Protein AF-A0A6G0Y2G5-F1 (afdb_monomer_lite)

Foldseek 3Di:
DDDDDDDDPPPDDPVNVVVVVVVVVVVVVVVVVVVVVVVVVVVVVVVVVVVVVVVVVVVVVVVVVVVVVVVVVVVVVVVVVVVVVVPDDDDCPVVVVVVVVPVPDDPPDPPDPPPPPDDPPPDPPDDPLVVQVVDPPCSNCVQQVHDPVVLVVVCVVCVVVPDDCADPVGHDDDSSVVNSVVD

pLDDT: mean 77.25, std 19.35, range [39.19, 98.19]

Sequence (183 aa):
MTPVMPGKSQTVTDETLKSVVDSVNFMSSQFDGFNNQLKHLLSTINDLKCENKRITLENLLLKKETENLSGRLNKIEQKTVVSVRNCRPAATVIVLSCSKLLLKAKKQKKRRVRRWWMTSLTEVENDMLLGLRAEPTGKFQNFCRMSSEDFEFILTKIGPKISKQDTNMRKAISIQECLAVTL

Radius of gyration: 38.01 Å; chains: 1; bounding box: 121×35×90 Å

Secondary structure (DSSP, 8-state):
-PPPPPP------HHHHHHHHHHHHHHHHHHHHHHHHHHHHHHHHHHHHHHHHHHHHHHHHHHHHHHHHHHHHHHHHHHHHHHHHTSS-SGGGTHHHHHHHHSS------PPPP--SS----S--S-HHHHHHH-TTSHHHHHHSS-HHHHHHHHHHHHHHH----BTTBPPPPHHHHHHHH-

Structure (mmCIF, N/CA/C/O backbone):
data_AF-A0A6G0Y2G5-F1
#
_entry.id   AF-A0A6G0Y2G5-F1
#
loop_
_atom_site.group_PDB
_atom_site.id
_atom_site.type_symbol
_atom_site.label_atom_id
_atom_site.label_alt_id
_atom_site.label_comp_id
_atom_site.label_asym_id
_atom_site.label_entity_id
_atom_site.label_seq_id
_atom_site.pdbx_PDB_ins_code
_atom_site.Cartn_x
_atom_site.Cartn_y
_atom_site.Cartn_z
_atom_site.occupancy
_atom_site.B_iso_or_equiv
_atom_site.auth_seq_id
_atom_site.auth_comp_id
_atom_site.auth_asym_id
_atom_site.auth_atom_id
_atom_site.pdbx_PDB_model_num
ATOM 1 N N . MET A 1 1 ? -71.564 22.224 41.089 1.00 42.19 1 MET A N 1
ATOM 2 C CA . MET A 1 1 ? -70.876 21.187 41.887 1.00 42.19 1 MET A CA 1
ATOM 3 C C . MET A 1 1 ? -70.427 20.089 40.938 1.00 42.19 1 MET A C 1
ATOM 5 O O . MET A 1 1 ? -71.249 19.291 40.516 1.00 42.19 1 MET A O 1
ATOM 9 N N . THR A 1 2 ? -69.164 20.108 40.519 1.00 45.00 2 THR A N 1
ATOM 10 C CA . THR A 1 2 ? -68.548 19.043 39.710 1.00 45.00 2 THR A CA 1
ATOM 11 C C . THR A 1 2 ? -67.688 18.170 40.624 1.00 45.00 2 THR A C 1
ATOM 13 O O . THR A 1 2 ? -66.946 18.732 41.434 1.00 45.00 2 THR A O 1
ATOM 16 N N . PRO A 1 3 ? -67.779 16.832 40.547 1.00 56.75 3 PRO A N 1
ATOM 17 C CA . PRO A 1 3 ? -67.033 15.960 41.439 1.00 56.75 3 PRO A CA 1
ATOM 18 C C . PRO A 1 3 ? -65.568 15.909 40.996 1.00 56.75 3 PRO A C 1
ATOM 20 O O . PRO A 1 3 ? -65.256 15.604 39.845 1.00 56.75 3 PRO A O 1
ATOM 23 N N . VAL A 1 4 ? -64.669 16.245 41.919 1.00 54.72 4 VAL A N 1
ATOM 24 C CA . VAL A 1 4 ? -63.223 16.076 41.759 1.00 54.72 4 VAL A CA 1
ATOM 25 C C . VAL A 1 4 ? -62.916 14.587 41.895 1.00 54.72 4 VAL A C 1
ATOM 27 O O . VAL A 1 4 ? -63.213 13.979 42.921 1.00 54.72 4 VAL A O 1
ATOM 30 N N . MET A 1 5 ? -62.356 13.994 40.842 1.00 58.91 5 MET A N 1
ATOM 31 C CA . MET A 1 5 ? -61.902 12.603 40.851 1.00 58.91 5 MET A CA 1
ATOM 32 C C . MET A 1 5 ? -60.645 12.466 41.725 1.00 58.91 5 MET A C 1
ATOM 34 O O . MET A 1 5 ? -59.746 13.304 41.612 1.00 58.91 5 MET A O 1
ATOM 38 N N . PRO A 1 6 ? -60.530 11.418 42.561 1.00 56.84 6 PRO A N 1
ATOM 39 C CA . PRO A 1 6 ? -59.316 11.175 43.324 1.00 56.84 6 PRO A CA 1
ATOM 40 C C . PRO A 1 6 ? -58.187 10.758 42.374 1.00 56.84 6 PRO A C 1
ATOM 42 O O . PRO A 1 6 ? -58.295 9.773 41.640 1.00 56.84 6 PRO A O 1
ATOM 45 N N . GLY A 1 7 ? -57.097 11.528 42.379 1.00 54.53 7 GLY A N 1
ATOM 46 C CA . GLY A 1 7 ? -55.868 11.177 41.678 1.00 54.53 7 GLY A CA 1
ATOM 47 C C . GLY A 1 7 ? -55.344 9.834 42.184 1.00 54.53 7 GLY A C 1
ATOM 48 O O . GLY A 1 7 ? -55.175 9.644 43.387 1.00 54.53 7 GLY A O 1
ATOM 49 N N . LYS A 1 8 ? -55.103 8.894 41.263 1.00 51.72 8 LYS A N 1
ATOM 50 C CA . LYS A 1 8 ? -54.432 7.621 41.550 1.00 51.72 8 LYS A CA 1
ATOM 51 C C . LYS A 1 8 ? -53.024 7.913 42.074 1.00 51.72 8 LYS A C 1
ATOM 53 O O . LYS A 1 8 ? -52.112 8.164 41.293 1.00 51.72 8 LYS A O 1
ATOM 58 N N . SER A 1 9 ? -52.836 7.860 43.387 1.00 54.91 9 SER A N 1
ATOM 59 C CA . SER A 1 9 ? -51.521 7.657 43.986 1.00 54.91 9 SER A CA 1
ATOM 60 C C . SER A 1 9 ? -51.130 6.202 43.736 1.00 54.91 9 SER A C 1
ATOM 62 O O . SER A 1 9 ? -51.583 5.279 44.409 1.00 54.91 9 SER A O 1
ATOM 64 N N . GLN A 1 10 ? -50.339 5.982 42.690 1.00 60.09 10 GLN A N 1
ATOM 65 C CA . GLN A 1 10 ? -49.779 4.673 42.387 1.00 60.09 10 GLN A CA 1
ATOM 66 C C . GLN A 1 10 ? -48.776 4.336 43.497 1.00 60.09 10 GLN A C 1
ATOM 68 O O . GLN A 1 10 ? -47.732 4.976 43.610 1.00 60.09 10 GLN A O 1
ATOM 73 N N . THR A 1 11 ? -49.118 3.390 44.372 1.00 60.00 11 THR A N 1
ATOM 74 C CA . THR A 1 11 ? -48.216 2.911 45.422 1.00 60.00 11 THR A CA 1
ATOM 75 C C . THR A 1 11 ? -47.041 2.211 44.749 1.00 60.00 11 THR A C 1
ATOM 77 O O . THR A 1 11 ? -47.198 1.116 44.211 1.00 60.00 11 THR A O 1
ATOM 80 N N . VAL A 1 12 ? -45.886 2.875 44.714 1.00 70.25 12 VAL A N 1
ATOM 81 C CA . VAL A 1 12 ? -44.634 2.311 44.203 1.00 70.25 12 VAL A CA 1
ATOM 82 C C . VAL A 1 12 ? -44.305 1.073 45.035 1.00 70.25 12 VAL A C 1
ATOM 84 O O . VAL A 1 12 ? -44.116 1.178 46.245 1.00 70.25 12 VAL A O 1
ATOM 87 N N . THR A 1 13 ? -44.297 -0.101 44.402 1.00 79.38 13 THR A N 1
ATOM 88 C CA . THR A 1 13 ? -43.941 -1.354 45.072 1.00 79.38 13 THR A CA 1
ATOM 89 C C . THR A 1 13 ? -42.424 -1.498 45.125 1.00 79.38 13 THR A C 1
ATOM 91 O O . THR A 1 13 ? -41.714 -1.082 44.206 1.00 79.38 13 THR A O 1
ATOM 94 N N . ASP A 1 14 ? -41.922 -2.115 46.191 1.00 83.69 14 ASP A N 1
ATOM 95 C CA . ASP A 1 14 ? -40.489 -2.350 46.414 1.00 83.69 14 ASP A CA 1
ATOM 96 C C . ASP A 1 14 ? -39.850 -3.171 45.268 1.00 83.69 14 ASP A C 1
ATOM 98 O O . ASP A 1 14 ? -38.709 -2.960 44.861 1.00 83.69 14 ASP A O 1
ATOM 102 N N . GLU A 1 15 ? -40.652 -4.035 44.641 1.00 86.19 15 GLU A N 1
ATOM 103 C CA . GLU A 1 15 ? -40.313 -4.811 43.442 1.00 86.19 15 GLU A CA 1
ATOM 104 C C . GLU A 1 15 ? -40.040 -3.923 42.216 1.00 86.19 15 GLU A C 1
ATOM 106 O O . GLU A 1 15 ? -39.126 -4.193 41.435 1.00 86.19 15 GLU A O 1
ATOM 111 N N . THR A 1 16 ? -40.798 -2.831 42.061 1.00 87.50 16 THR A N 1
ATOM 112 C CA . THR A 1 16 ? -40.615 -1.880 40.954 1.00 87.50 16 THR A CA 1
ATOM 113 C C . THR A 1 16 ? -39.306 -1.109 41.126 1.00 87.50 16 THR A C 1
ATOM 115 O O . THR A 1 16 ? -38.562 -0.924 40.165 1.00 87.50 16 THR A O 1
ATOM 118 N N . LEU A 1 17 ? -38.982 -0.705 42.360 1.00 89.50 17 LEU A N 1
ATOM 119 C CA . LEU A 1 17 ? -37.710 -0.050 42.676 1.00 89.50 17 LEU A CA 1
ATOM 120 C C . LEU A 1 17 ? -36.529 -0.990 42.435 1.00 89.50 17 LEU A C 1
ATOM 122 O O . LEU A 1 17 ? -35.536 -0.580 41.836 1.00 89.50 17 LEU A O 1
ATOM 126 N N . LYS A 1 18 ? -36.661 -2.261 42.825 1.00 92.12 18 LYS A N 1
ATOM 127 C CA . LYS A 1 18 ? -35.642 -3.283 42.581 1.00 92.12 18 LYS A CA 1
ATOM 128 C C . LYS A 1 18 ? -35.378 -3.493 41.088 1.00 92.12 18 LYS A C 1
ATOM 130 O O . LYS A 1 18 ? -34.228 -3.450 40.672 1.00 92.12 18 LYS A O 1
ATOM 135 N N . SER A 1 19 ? -36.430 -3.602 40.273 1.00 92.69 19 SER A N 1
ATOM 136 C CA . SER A 1 19 ? -36.306 -3.734 38.813 1.00 92.69 19 SER A CA 1
ATOM 137 C C . SER A 1 19 ? -35.597 -2.539 38.159 1.00 92.69 19 SER A C 1
ATOM 139 O O . SER A 1 19 ? -34.769 -2.716 37.259 1.00 92.69 19 SER A O 1
ATOM 141 N N . VAL A 1 20 ? -35.875 -1.318 38.630 1.00 93.75 20 VAL A N 1
ATOM 142 C CA . VAL A 1 20 ? -35.182 -0.111 38.154 1.00 93.75 20 VAL A CA 1
ATOM 143 C C . VAL A 1 20 ? -33.709 -0.135 38.559 1.00 93.75 20 VAL A C 1
ATOM 145 O O . VAL A 1 20 ? -32.852 0.125 37.718 1.00 93.75 20 VAL A O 1
ATOM 148 N N . VAL A 1 21 ? -33.397 -0.491 39.808 1.00 94.25 21 VAL A N 1
ATOM 149 C CA . VAL A 1 21 ? -32.011 -0.617 40.291 1.00 94.25 21 VAL A CA 1
ATOM 150 C C . VAL A 1 21 ? -31.237 -1.658 39.480 1.00 94.25 21 VAL A C 1
ATOM 152 O O . VAL A 1 21 ? -30.126 -1.376 39.034 1.00 94.25 21 VAL A O 1
ATOM 155 N N . ASP A 1 22 ? -31.834 -2.819 39.213 1.00 94.62 22 ASP A N 1
ATOM 156 C CA . ASP A 1 22 ? -31.218 -3.877 38.408 1.00 94.62 22 ASP A CA 1
ATOM 157 C C . ASP A 1 22 ? -30.955 -3.408 36.969 1.00 94.62 22 ASP A C 1
ATOM 159 O O . ASP A 1 22 ? -29.879 -3.648 36.417 1.00 94.62 22 ASP A O 1
ATOM 163 N N . SER A 1 23 ? -31.892 -2.659 36.382 1.00 95.31 23 SER A N 1
ATOM 164 C CA . SER A 1 23 ? -31.742 -2.087 35.038 1.00 95.31 23 SER A CA 1
ATOM 165 C C . SER A 1 23 ? -30.647 -1.017 34.974 1.00 95.31 23 SER A C 1
ATOM 167 O O . SER A 1 23 ? -29.873 -0.984 34.018 1.00 95.31 23 SER A O 1
ATOM 169 N N . VAL A 1 24 ? -30.539 -0.155 35.991 1.00 95.44 24 VAL A N 1
ATOM 170 C CA . VAL A 1 24 ? -29.471 0.857 36.075 1.00 95.44 24 VAL A CA 1
ATOM 171 C C . VAL A 1 24 ? -28.109 0.194 36.258 1.00 95.44 24 VAL A C 1
ATOM 173 O O . VAL A 1 24 ? -27.161 0.560 35.566 1.00 95.44 24 VAL A O 1
ATOM 176 N N . ASN A 1 25 ? -28.010 -0.811 37.129 1.00 94.19 25 ASN A N 1
ATOM 177 C CA . ASN A 1 25 ? -26.772 -1.558 37.342 1.00 94.19 25 ASN A CA 1
ATOM 178 C C . ASN A 1 25 ? -26.331 -2.294 36.072 1.00 94.19 25 ASN A C 1
ATOM 180 O O . ASN A 1 25 ? -25.151 -2.267 35.719 1.00 94.19 25 ASN A O 1
ATOM 184 N N . PHE A 1 26 ? -27.279 -2.898 35.352 1.00 96.06 26 PHE A N 1
ATOM 185 C CA . PHE A 1 26 ? -27.018 -3.509 34.054 1.00 96.06 26 PHE A CA 1
ATOM 186 C C . PHE A 1 26 ? -26.518 -2.480 33.032 1.00 96.06 26 PHE A C 1
ATOM 188 O O . PHE A 1 26 ? -25.504 -2.699 32.378 1.00 96.06 26 PHE A O 1
ATOM 195 N N . MET A 1 27 ? -27.176 -1.326 32.910 1.00 94.69 27 MET A N 1
ATOM 196 C CA . M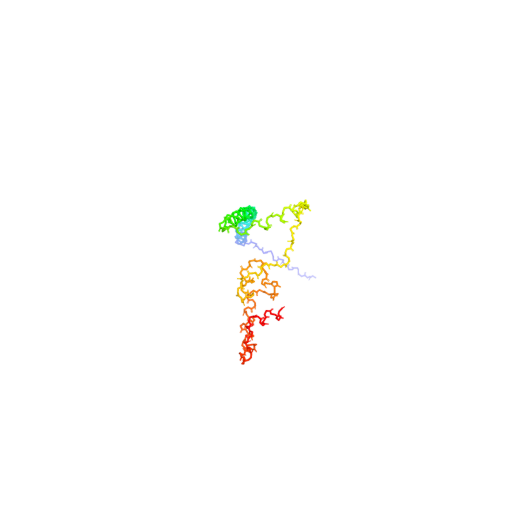ET A 1 27 ? -26.724 -0.285 31.984 1.00 94.69 27 MET A CA 1
ATOM 197 C C . MET A 1 27 ? -25.340 0.254 32.367 1.00 94.69 27 MET A C 1
ATOM 199 O O . MET A 1 27 ? -24.510 0.467 31.486 1.00 94.69 27 MET A O 1
ATOM 203 N N . SER A 1 28 ? -25.054 0.417 33.662 1.00 95.25 28 SER A N 1
ATOM 204 C CA . SER A 1 28 ? -23.745 0.870 34.143 1.00 95.25 28 SER A CA 1
ATOM 205 C C . SER A 1 28 ? -22.629 -0.097 33.747 1.00 95.25 28 SER A C 1
ATOM 207 O O . SER 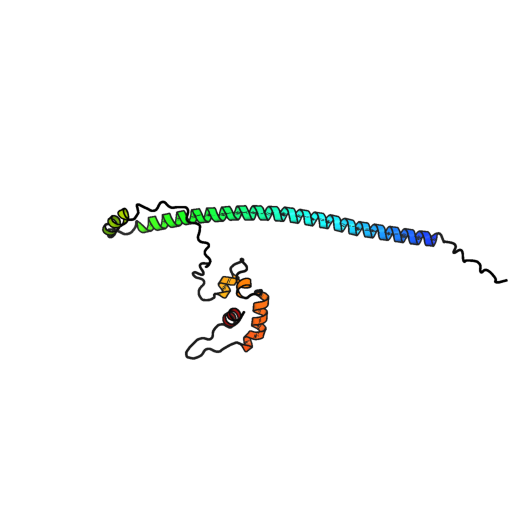A 1 28 ? -21.613 0.338 33.208 1.00 95.25 28 SER A O 1
ATOM 209 N N . SER A 1 29 ? -22.834 -1.406 33.927 1.00 94.25 29 SER A N 1
ATOM 210 C CA . SER A 1 29 ? -21.828 -2.407 33.554 1.00 94.25 29 SER A CA 1
ATOM 211 C C . SER A 1 29 ? -21.581 -2.451 32.041 1.00 94.25 29 SER A C 1
ATOM 213 O O . SER A 1 29 ? -20.437 -2.586 31.600 1.00 94.25 29 SER A O 1
ATOM 215 N N . GLN A 1 30 ? -22.627 -2.249 31.232 1.00 94.69 30 GLN A N 1
ATOM 216 C CA . GLN A 1 30 ? -22.499 -2.134 29.777 1.00 94.69 30 GLN A CA 1
ATOM 217 C C . GLN A 1 30 ? -21.666 -0.903 29.383 1.00 94.69 30 GLN A C 1
ATOM 219 O O . GLN A 1 30 ? -20.774 -1.010 28.537 1.00 94.69 30 GLN A O 1
ATOM 224 N N . PHE A 1 31 ? -21.896 0.253 30.017 1.00 96.62 31 PHE A N 1
ATOM 225 C CA . PHE A 1 31 ? -21.104 1.468 29.783 1.00 96.62 31 PHE A CA 1
ATOM 226 C C . PHE A 1 31 ? -19.632 1.308 30.184 1.00 96.62 31 PHE A C 1
ATOM 228 O O . PHE A 1 31 ? -18.753 1.804 29.473 1.00 96.62 31 PHE A O 1
ATOM 235 N N . ASP A 1 32 ? -19.338 0.574 31.258 1.00 94.62 32 ASP A N 1
ATOM 236 C CA . ASP A 1 32 ? -17.960 0.271 31.655 1.00 94.62 32 ASP A CA 1
ATOM 237 C C . ASP A 1 32 ? -17.237 -0.577 30.600 1.00 94.62 32 ASP A C 1
ATOM 239 O O . ASP A 1 32 ? -16.087 -0.292 30.248 1.00 94.62 32 ASP A O 1
ATOM 243 N N . GLY A 1 33 ? -17.928 -1.571 30.030 1.00 94.00 33 GLY A N 1
ATOM 244 C CA . GLY A 1 33 ? -17.422 -2.375 28.916 1.00 94.00 33 GLY A CA 1
ATOM 245 C C . GLY A 1 33 ? -17.037 -1.521 27.706 1.00 94.00 33 GLY A C 1
ATOM 246 O O . GLY A 1 33 ? -15.913 -1.626 27.205 1.00 94.00 33 GLY A O 1
ATOM 247 N N . PHE A 1 34 ? -17.924 -0.615 27.284 1.00 97.38 34 PHE A N 1
ATOM 248 C CA . PHE A 1 34 ? -17.647 0.313 26.181 1.00 97.38 34 PHE A CA 1
ATOM 249 C C . PHE A 1 34 ? -16.480 1.257 26.486 1.00 97.38 34 PHE A C 1
ATOM 251 O O . PHE A 1 34 ? -15.597 1.447 25.649 1.00 97.38 34 PHE A O 1
ATOM 258 N N . ASN A 1 35 ? -16.422 1.818 27.694 1.00 96.62 35 ASN A N 1
ATOM 259 C CA . ASN A 1 35 ? -15.334 2.709 28.093 1.00 96.62 35 ASN A CA 1
ATOM 260 C C . ASN A 1 35 ? -13.976 2.003 28.088 1.00 96.62 35 ASN A C 1
ATOM 262 O O . ASN A 1 35 ? -12.973 2.583 27.667 1.00 96.62 35 ASN A O 1
ATOM 266 N N . ASN A 1 36 ? -13.928 0.745 28.522 1.00 96.38 36 ASN A N 1
ATOM 267 C CA . ASN A 1 36 ? -12.703 -0.045 28.492 1.00 96.38 36 ASN A CA 1
ATOM 268 C C . ASN A 1 36 ? -12.264 -0.359 27.055 1.00 96.38 36 ASN A C 1
ATOM 270 O O . ASN A 1 36 ? -11.078 -0.235 26.743 1.00 96.38 36 ASN A O 1
ATOM 274 N N . GLN A 1 37 ? -13.205 -0.668 26.157 1.00 97.88 37 GLN A N 1
ATOM 275 C CA . GLN A 1 37 ? -12.911 -0.827 24.728 1.00 97.88 37 GLN A CA 1
ATOM 276 C C . GLN A 1 37 ? -12.354 0.462 24.114 1.00 97.88 37 GLN A C 1
ATOM 278 O O . GLN A 1 37 ? -11.349 0.418 23.407 1.00 97.88 37 GLN A O 1
ATOM 283 N N . LEU A 1 38 ? -12.946 1.620 24.426 1.00 98.00 38 LEU A N 1
ATOM 284 C CA . LEU A 1 38 ? -12.454 2.915 23.950 1.00 98.00 38 LEU A CA 1
ATOM 285 C C . LEU A 1 38 ? -11.041 3.210 24.453 1.00 98.00 38 LEU A C 1
ATOM 287 O O . LEU A 1 38 ? -10.196 3.631 23.667 1.00 98.00 38 LEU A O 1
ATOM 291 N N . LYS A 1 39 ? -10.756 2.946 25.733 1.00 97.50 39 LYS A N 1
ATOM 292 C CA . LYS A 1 39 ? -9.405 3.092 26.297 1.00 97.50 39 LYS A CA 1
ATOM 293 C C . LYS A 1 39 ? -8.394 2.206 25.572 1.00 97.50 39 LYS A C 1
ATOM 295 O O . LYS A 1 39 ? -7.319 2.685 25.216 1.00 97.50 39 LYS A O 1
ATOM 300 N N . HIS A 1 40 ? -8.749 0.945 25.320 1.00 97.31 40 HIS A N 1
ATOM 301 C CA . HIS A 1 40 ? -7.892 0.018 24.586 1.00 97.31 40 HIS A CA 1
ATOM 302 C C . HIS A 1 40 ? -7.623 0.514 23.160 1.00 97.31 40 HIS A C 1
ATOM 304 O O . HIS A 1 40 ? -6.467 0.612 22.757 1.00 97.31 40 HIS A O 1
ATOM 310 N N . LEU A 1 41 ? -8.667 0.909 22.420 1.00 98.19 41 LEU A N 1
ATOM 311 C CA . LEU A 1 41 ? -8.525 1.470 21.072 1.00 98.19 41 LEU A CA 1
ATOM 312 C C . LEU A 1 41 ? -7.633 2.713 21.059 1.00 98.19 41 LEU A C 1
ATOM 314 O O . LEU A 1 41 ? -6.780 2.848 20.183 1.00 98.19 41 LEU A O 1
ATOM 318 N N . LEU A 1 42 ? -7.789 3.603 22.042 1.00 97.94 42 LEU A N 1
ATOM 319 C CA . LEU A 1 42 ? -6.959 4.799 22.154 1.00 97.94 42 LEU A CA 1
ATOM 320 C C . LEU A 1 42 ? -5.485 4.444 22.386 1.00 97.94 42 LEU A C 1
ATOM 322 O O . LEU A 1 42 ? -4.608 5.065 21.786 1.00 97.94 42 LEU A O 1
ATOM 326 N N . SER A 1 43 ? -5.217 3.440 23.228 1.00 96.81 43 SER A N 1
ATOM 327 C CA . SER A 1 43 ? -3.865 2.912 23.436 1.00 96.81 43 SER A CA 1
ATOM 328 C C . SER A 1 43 ? -3.286 2.390 22.125 1.00 96.81 43 SER A C 1
ATOM 330 O O . SER A 1 43 ? -2.242 2.868 21.692 1.00 96.81 43 SER A O 1
ATOM 332 N N . THR A 1 44 ? -4.013 1.510 21.425 1.00 98.12 44 THR A N 1
ATOM 333 C CA . THR A 1 44 ? -3.567 0.939 20.147 1.00 98.12 44 THR A CA 1
ATOM 334 C C . THR A 1 44 ? -3.284 2.019 19.101 1.00 98.12 44 THR A C 1
ATOM 336 O O . THR A 1 44 ? -2.278 1.957 18.401 1.00 98.12 44 THR A O 1
ATOM 339 N N . ILE A 1 45 ? -4.134 3.044 18.998 1.00 98.06 45 ILE A N 1
ATOM 340 C CA . ILE A 1 45 ? -3.924 4.162 18.066 1.00 98.06 45 ILE A CA 1
ATOM 341 C C . ILE A 1 45 ? -2.648 4.938 18.410 1.00 98.06 45 ILE A C 1
ATOM 343 O O . ILE A 1 45 ? -1.900 5.325 17.507 1.00 98.06 45 ILE A O 1
AT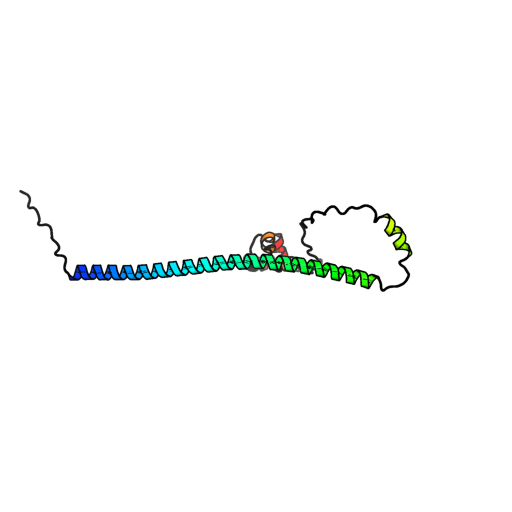OM 347 N N . ASN A 1 46 ? -2.383 5.175 19.695 1.00 97.00 46 ASN A N 1
ATOM 348 C CA . ASN A 1 46 ? -1.163 5.854 20.123 1.00 97.00 46 ASN A CA 1
ATOM 349 C C . ASN A 1 46 ? 0.087 5.019 19.823 1.00 97.00 46 ASN A C 1
ATOM 351 O O . ASN A 1 46 ? 1.060 5.571 19.305 1.00 97.00 46 ASN A O 1
ATOM 355 N N . ASP A 1 47 ? 0.035 3.708 20.053 1.00 97.38 47 ASP A N 1
ATOM 356 C CA . ASP A 1 47 ? 1.132 2.788 19.741 1.00 97.38 47 ASP A CA 1
ATOM 357 C C . ASP A 1 47 ? 1.417 2.765 18.233 1.00 97.38 47 ASP A C 1
ATOM 359 O O . ASP A 1 47 ? 2.551 2.990 17.805 1.00 97.38 47 ASP A O 1
ATOM 363 N N . LEU A 1 48 ? 0.373 2.632 17.406 1.00 97.62 48 LEU A N 1
ATOM 364 C CA . LEU A 1 48 ? 0.482 2.697 15.944 1.00 97.62 48 LEU A CA 1
ATOM 365 C C . LEU A 1 48 ? 1.044 4.040 15.462 1.00 97.62 48 LEU A C 1
ATOM 367 O O . LEU A 1 48 ? 1.831 4.102 14.516 1.00 97.62 48 LEU A O 1
ATOM 371 N N . LYS A 1 49 ? 0.664 5.146 16.107 1.00 97.56 49 LYS A N 1
ATOM 372 C CA . LYS A 1 49 ? 1.194 6.477 15.789 1.00 97.56 49 LYS A CA 1
ATOM 373 C C . LYS A 1 49 ? 2.682 6.587 16.122 1.00 97.56 49 LYS A C 1
ATOM 375 O O . LYS A 1 49 ? 3.423 7.209 15.358 1.00 97.56 49 LYS A O 1
ATOM 380 N N . CYS A 1 50 ? 3.118 6.027 17.246 1.00 94.81 50 CYS A N 1
ATOM 381 C CA . CYS A 1 50 ? 4.530 5.961 17.616 1.00 94.81 50 CYS A CA 1
ATOM 382 C C . CYS A 1 50 ? 5.322 5.105 16.621 1.00 94.81 50 CYS A C 1
ATOM 384 O O . CYS A 1 50 ? 6.367 5.540 16.134 1.00 94.81 50 CYS A O 1
ATOM 386 N N . GLU A 1 51 ? 4.780 3.954 16.239 1.00 96.56 51 GLU A N 1
ATOM 387 C CA . GLU A 1 51 ? 5.411 3.036 15.296 1.00 96.56 51 GLU A CA 1
ATOM 388 C C . GLU A 1 51 ? 5.555 3.645 13.892 1.00 96.56 51 GLU A C 1
ATOM 390 O O . GLU A 1 51 ? 6.634 3.620 13.299 1.00 96.56 51 GLU A O 1
ATOM 395 N N . ASN A 1 52 ? 4.522 4.329 13.394 1.00 93.94 52 ASN A N 1
ATOM 396 C CA . ASN A 1 52 ? 4.589 5.041 12.115 1.00 93.94 52 ASN A CA 1
ATOM 397 C C . ASN A 1 52 ? 5.670 6.136 12.094 1.00 93.94 52 ASN A C 1
ATOM 399 O O . ASN A 1 52 ? 6.329 6.353 11.069 1.00 93.94 52 ASN A O 1
ATOM 403 N N . LYS A 1 53 ? 5.901 6.820 13.223 1.00 96.75 53 LYS A N 1
ATOM 404 C CA . LYS A 1 53 ? 7.008 7.783 13.340 1.00 96.75 53 LYS A CA 1
ATOM 405 C C . LYS A 1 53 ? 8.363 7.082 13.247 1.00 96.75 53 LYS A C 1
ATOM 407 O O . LYS A 1 53 ? 9.238 7.577 12.538 1.00 96.75 53 LYS A O 1
ATOM 412 N N . ARG A 1 54 ? 8.527 5.939 13.921 1.00 96.69 54 ARG A N 1
ATOM 413 C CA . ARG A 1 54 ? 9.754 5.130 13.880 1.00 96.69 54 ARG A CA 1
ATOM 414 C C . ARG A 1 54 ? 10.057 4.654 12.458 1.00 96.69 54 ARG A C 1
ATOM 416 O O . ARG A 1 54 ? 11.140 4.932 11.951 1.00 96.69 54 ARG A O 1
ATOM 423 N N . ILE A 1 55 ? 9.072 4.061 11.782 1.00 97.06 55 ILE A N 1
ATOM 424 C CA . ILE A 1 55 ? 9.183 3.596 10.389 1.00 97.06 55 ILE A CA 1
ATOM 425 C C . ILE A 1 55 ? 9.585 4.745 9.454 1.00 97.06 55 ILE A C 1
ATOM 427 O O . ILE A 1 55 ? 10.437 4.582 8.584 1.00 97.06 55 ILE A O 1
ATOM 431 N N . THR A 1 56 ? 9.022 5.941 9.648 1.00 96.19 56 THR A N 1
ATOM 432 C CA . THR A 1 56 ? 9.380 7.121 8.843 1.00 96.19 56 THR A CA 1
ATOM 433 C C . THR A 1 56 ? 10.856 7.504 9.007 1.00 96.19 56 THR A C 1
ATOM 435 O O . THR A 1 56 ? 11.524 7.832 8.023 1.00 96.19 56 THR A O 1
ATOM 438 N N . LEU A 1 57 ? 11.380 7.454 10.235 1.00 95.06 57 LEU A N 1
ATOM 439 C CA . LEU A 1 57 ? 12.790 7.738 10.513 1.00 95.06 57 LEU A CA 1
ATOM 440 C C . LEU A 1 57 ? 13.714 6.668 9.917 1.00 95.06 57 LEU A C 1
ATOM 442 O O . LEU A 1 57 ? 14.734 7.014 9.322 1.00 95.06 57 LEU A O 1
ATOM 446 N N . GLU A 1 58 ? 13.344 5.393 10.012 1.00 97.00 58 GLU A N 1
ATOM 447 C CA . GLU A 1 58 ? 14.105 4.289 9.416 1.00 97.00 58 GLU A CA 1
ATOM 448 C C . GLU A 1 58 ? 14.123 4.367 7.891 1.00 97.00 58 GLU A C 1
ATOM 450 O O . GLU A 1 58 ? 15.190 4.293 7.286 1.00 97.00 58 GLU A O 1
ATOM 455 N N . ASN A 1 59 ? 12.982 4.648 7.261 1.00 92.56 59 ASN A N 1
ATOM 456 C CA . ASN A 1 59 ? 12.906 4.861 5.816 1.00 92.56 59 ASN A CA 1
ATOM 457 C C . ASN A 1 59 ? 13.790 6.033 5.358 1.00 92.56 59 ASN A C 1
ATOM 459 O O . ASN A 1 59 ? 14.408 5.974 4.293 1.00 92.56 59 ASN A O 1
ATOM 463 N N . LEU A 1 60 ? 13.908 7.091 6.168 1.00 95.69 60 LEU A N 1
ATOM 464 C CA . LEU A 1 60 ? 14.837 8.195 5.911 1.00 95.69 60 LEU A CA 1
ATOM 465 C C . LEU A 1 60 ? 16.307 7.765 5.994 1.00 95.69 60 LEU A C 1
ATOM 467 O O . LEU A 1 60 ? 17.120 8.245 5.201 1.00 95.69 60 LEU A O 1
ATOM 471 N N . LEU A 1 61 ? 16.664 6.897 6.942 1.00 96.75 61 LEU A N 1
ATOM 472 C CA . LEU A 1 61 ? 18.025 6.371 7.081 1.00 96.75 61 LEU A CA 1
ATOM 473 C C . LEU A 1 61 ? 18.375 5.423 5.933 1.00 96.75 61 LEU A C 1
ATOM 475 O O . LEU A 1 61 ? 19.382 5.645 5.261 1.00 96.75 61 LEU A O 1
ATOM 479 N N . LEU A 1 62 ? 17.502 4.462 5.629 1.00 96.44 62 LEU A N 1
ATOM 480 C CA . LEU A 1 62 ? 17.665 3.530 4.510 1.00 96.44 62 LEU A CA 1
ATOM 481 C C . LEU A 1 62 ? 17.820 4.271 3.179 1.00 96.44 62 LEU A C 1
ATOM 483 O O . LEU A 1 62 ? 18.660 3.921 2.348 1.00 96.44 62 LEU A O 1
ATOM 487 N N . LYS A 1 63 ? 17.074 5.362 2.982 1.00 96.62 63 LYS A N 1
ATOM 488 C CA . LYS A 1 63 ? 17.241 6.216 1.802 1.00 96.62 63 LYS A CA 1
ATOM 489 C C . LYS A 1 63 ? 18.642 6.841 1.720 1.00 96.62 63 LYS A C 1
ATOM 491 O O . LYS A 1 63 ? 19.246 6.858 0.654 1.00 96.62 63 LYS A O 1
ATOM 496 N N . LYS A 1 64 ? 19.198 7.324 2.835 1.00 95.75 64 LYS A N 1
ATOM 497 C CA . LYS A 1 64 ? 20.572 7.863 2.855 1.00 95.75 64 LYS A CA 1
ATOM 498 C C . LYS A 1 64 ? 21.613 6.774 2.591 1.00 95.75 64 LYS A C 1
ATOM 500 O O . LYS A 1 64 ? 22.598 7.019 1.896 1.00 95.75 64 LYS A O 1
ATOM 505 N N . GLU A 1 65 ? 21.411 5.579 3.139 1.00 96.69 65 GLU A N 1
ATOM 506 C CA . GLU A 1 65 ? 22.315 4.444 2.933 1.00 96.69 65 GLU A CA 1
ATOM 507 C C . GLU A 1 65 ? 22.314 3.970 1.481 1.00 96.69 65 GLU A C 1
ATOM 509 O O . GLU A 1 65 ? 23.383 3.788 0.897 1.00 96.69 65 GLU A O 1
ATOM 514 N N . THR A 1 66 ? 21.137 3.849 0.870 1.00 91.94 66 THR A N 1
ATOM 515 C CA . THR A 1 66 ? 20.996 3.497 -0.550 1.00 91.94 66 THR A CA 1
ATOM 516 C C . THR A 1 66 ? 21.638 4.545 -1.462 1.00 91.94 66 THR A C 1
ATOM 518 O O . THR A 1 66 ? 22.387 4.182 -2.371 1.00 91.94 66 THR A O 1
ATOM 521 N N . GLU A 1 67 ? 21.460 5.841 -1.180 1.00 93.94 67 GLU A N 1
ATOM 522 C CA . GLU A 1 67 ? 22.155 6.928 -1.888 1.00 93.94 67 GLU A CA 1
ATOM 523 C C . GLU A 1 67 ? 23.689 6.824 -1.750 1.00 93.94 67 GLU A C 1
ATOM 525 O O . GLU A 1 67 ? 24.427 6.975 -2.731 1.00 93.94 67 GLU A O 1
ATOM 530 N N . ASN A 1 68 ? 24.195 6.511 -0.553 1.00 95.38 68 ASN A N 1
ATOM 531 C CA . ASN A 1 68 ? 25.627 6.329 -0.312 1.00 95.38 68 ASN A CA 1
ATOM 532 C C . ASN A 1 68 ? 26.195 5.099 -1.043 1.00 95.38 68 ASN A C 1
ATOM 534 O O . ASN A 1 68 ? 27.253 5.185 -1.676 1.00 95.38 68 ASN A O 1
ATOM 538 N N . LEU A 1 69 ? 25.498 3.961 -0.985 1.00 92.69 69 LEU A N 1
ATOM 539 C CA . LEU A 1 69 ? 25.881 2.734 -1.688 1.00 92.69 69 LEU A CA 1
ATOM 540 C C . LEU A 1 69 ? 25.898 2.947 -3.203 1.00 92.69 69 LEU A C 1
ATOM 542 O O . LEU A 1 69 ? 26.888 2.595 -3.844 1.00 92.69 69 LEU A O 1
ATOM 546 N N . SER A 1 70 ? 24.884 3.615 -3.756 1.00 92.56 70 SER A N 1
ATOM 547 C CA . SER A 1 70 ? 24.851 4.017 -5.167 1.00 92.56 70 SER A CA 1
ATOM 548 C C . SER A 1 70 ? 26.074 4.867 -5.543 1.00 92.56 70 SER A C 1
ATOM 550 O O . SER A 1 70 ? 26.760 4.600 -6.532 1.00 92.56 70 SER A O 1
ATOM 552 N N . GLY A 1 71 ? 26.440 5.845 -4.707 1.00 89.50 71 GLY A N 1
ATOM 553 C CA . GLY A 1 71 ? 27.643 6.654 -4.909 1.00 89.50 71 GLY A CA 1
ATOM 554 C C . GLY A 1 71 ? 28.949 5.847 -4.875 1.00 89.50 71 GLY A C 1
ATOM 555 O O . GLY A 1 71 ? 29.881 6.138 -5.631 1.00 89.50 71 GLY A O 1
ATOM 556 N N . ARG A 1 72 ? 29.038 4.826 -4.013 1.00 92.81 72 ARG A N 1
ATOM 557 C CA . ARG A 1 72 ? 30.189 3.908 -3.956 1.00 92.81 72 ARG A CA 1
ATOM 558 C C . ARG A 1 72 ? 30.252 3.004 -5.184 1.00 92.81 72 ARG A C 1
ATOM 560 O O . ARG A 1 72 ? 31.342 2.840 -5.728 1.00 92.81 72 ARG A O 1
ATOM 567 N N . LEU A 1 73 ? 29.116 2.479 -5.635 1.00 85.19 73 LEU A N 1
ATOM 568 C CA . LEU A 1 73 ? 29.010 1.634 -6.823 1.00 85.19 73 LEU A CA 1
ATOM 569 C C . LEU A 1 73 ? 29.462 2.396 -8.073 1.00 85.19 73 LEU A C 1
ATOM 571 O O . LEU A 1 73 ? 30.372 1.940 -8.755 1.00 85.19 73 LEU A O 1
ATOM 575 N N . ASN A 1 74 ? 28.993 3.633 -8.261 1.00 83.94 74 ASN A N 1
ATOM 576 C CA . ASN A 1 74 ? 29.450 4.510 -9.345 1.00 83.94 74 ASN A CA 1
ATOM 577 C C . ASN A 1 74 ? 30.975 4.729 -9.340 1.00 83.94 74 ASN A C 1
ATOM 579 O O . ASN A 1 74 ? 31.615 4.761 -10.391 1.00 83.94 74 ASN A O 1
ATOM 583 N N . LYS A 1 75 ? 31.593 4.885 -8.158 1.00 87.31 75 LYS A N 1
ATOM 584 C CA . LYS A 1 75 ? 33.059 5.009 -8.044 1.00 87.31 75 LYS A CA 1
ATOM 585 C C . LYS A 1 75 ? 33.771 3.714 -8.438 1.00 87.31 75 LYS A C 1
ATOM 587 O O . LYS A 1 75 ? 34.859 3.787 -9.004 1.00 87.31 75 LYS A O 1
ATOM 592 N N . ILE A 1 76 ? 33.203 2.555 -8.109 1.00 79.75 76 ILE A N 1
ATOM 593 C CA . ILE A 1 76 ? 33.756 1.246 -8.474 1.00 79.75 76 ILE A CA 1
ATOM 594 C C . ILE A 1 76 ? 33.616 1.028 -9.980 1.00 79.75 76 ILE A C 1
ATOM 596 O O . ILE A 1 76 ? 34.621 0.755 -10.624 1.00 79.75 76 ILE A O 1
ATOM 600 N N . GLU A 1 77 ? 32.438 1.253 -10.561 1.00 73.81 77 GLU A N 1
ATOM 601 C CA . GLU A 1 77 ? 32.216 1.162 -12.008 1.00 73.81 77 GLU A CA 1
ATOM 602 C C . GLU A 1 77 ? 33.165 2.076 -12.785 1.00 73.81 77 GLU A C 1
ATOM 604 O O . GLU A 1 77 ? 33.825 1.633 -13.722 1.00 73.81 77 GLU A O 1
ATOM 609 N N . GLN A 1 78 ? 33.337 3.331 -12.353 1.00 66.62 78 GLN A N 1
ATOM 610 C CA . GLN A 1 78 ? 34.295 4.245 -12.980 1.00 66.62 78 GLN A CA 1
ATOM 611 C C . GLN A 1 78 ? 35.738 3.734 -12.884 1.00 66.62 78 GLN A C 1
ATOM 613 O O . GLN A 1 78 ? 36.478 3.824 -13.863 1.00 66.62 78 GLN A O 1
ATOM 618 N N . LYS A 1 79 ? 36.149 3.171 -11.740 1.00 71.88 79 LYS A N 1
ATOM 619 C CA . LYS A 1 79 ? 37.484 2.571 -11.575 1.00 71.88 79 LYS A CA 1
ATOM 620 C C . LYS A 1 79 ? 37.669 1.332 -12.456 1.00 71.88 79 LYS A C 1
ATOM 622 O O . LYS A 1 79 ? 38.720 1.199 -13.078 1.00 71.88 79 LYS A O 1
ATOM 627 N N . THR A 1 80 ? 36.659 0.473 -12.567 1.00 67.31 80 THR A N 1
ATOM 628 C CA . THR A 1 80 ? 36.674 -0.719 -13.428 1.00 67.31 80 THR A CA 1
ATOM 629 C C . THR A 1 80 ? 36.738 -0.332 -14.906 1.00 67.31 80 THR A C 1
ATOM 631 O O . THR A 1 80 ? 37.595 -0.833 -15.626 1.00 67.31 80 THR A O 1
ATOM 634 N N . VAL A 1 81 ? 35.935 0.638 -15.359 1.00 57.44 81 VAL A N 1
ATOM 635 C CA . VAL A 1 81 ? 35.958 1.152 -16.744 1.00 57.44 81 VAL A CA 1
ATOM 636 C C . VAL A 1 81 ? 37.289 1.842 -17.084 1.00 57.44 81 VAL A C 1
ATOM 638 O O . VAL A 1 81 ? 37.733 1.811 -18.234 1.00 57.44 81 VAL A O 1
ATOM 641 N N . VAL A 1 82 ? 37.946 2.483 -16.112 1.00 56.09 82 VAL A N 1
ATOM 642 C CA . VAL A 1 82 ? 39.304 3.033 -16.286 1.00 56.09 82 VAL A CA 1
ATOM 643 C C . VAL A 1 82 ? 40.348 1.914 -16.364 1.00 56.09 82 VAL A C 1
ATOM 645 O O . VAL A 1 82 ? 41.218 1.973 -17.226 1.00 56.09 82 VAL A O 1
ATOM 648 N N . SER A 1 83 ? 40.238 0.878 -15.530 1.00 49.47 83 SER A N 1
ATOM 649 C CA . SER A 1 83 ? 41.146 -0.277 -15.546 1.00 49.47 83 SER A CA 1
ATOM 650 C C . SER A 1 83 ? 41.058 -1.066 -16.862 1.00 49.47 83 SER A C 1
ATOM 652 O O . SER A 1 83 ? 42.076 -1.325 -17.498 1.00 49.47 83 SER A O 1
ATOM 654 N N . VAL A 1 84 ? 39.842 -1.344 -17.349 1.00 53.75 84 VAL A N 1
ATOM 655 C CA . VAL A 1 84 ? 39.597 -2.062 -18.616 1.00 53.75 84 VAL A CA 1
ATOM 656 C C . VAL A 1 84 ? 40.104 -1.273 -19.834 1.00 53.75 84 VAL A C 1
ATOM 658 O O . VAL A 1 84 ? 40.601 -1.869 -20.787 1.00 53.75 84 VAL A O 1
ATOM 661 N N . ARG A 1 85 ? 40.066 0.069 -19.802 1.00 48.44 85 ARG A N 1
ATOM 662 C CA . ARG A 1 85 ? 40.643 0.919 -20.864 1.00 48.44 85 ARG A CA 1
ATOM 663 C C . ARG A 1 85 ? 42.174 0.903 -20.924 1.00 48.44 85 ARG A C 1
ATOM 665 O O . ARG A 1 85 ? 42.719 1.228 -21.974 1.00 48.44 85 ARG A O 1
ATOM 672 N N . ASN A 1 86 ? 42.857 0.518 -19.846 1.00 49.41 86 ASN A N 1
ATOM 673 C CA . ASN A 1 86 ? 44.320 0.441 -19.805 1.00 49.41 86 ASN A CA 1
ATOM 674 C C . ASN A 1 86 ? 44.876 -0.886 -20.366 1.00 49.41 86 ASN A C 1
ATOM 676 O O . ASN A 1 86 ? 46.086 -1.008 -20.538 1.00 49.41 86 ASN A O 1
ATOM 680 N N . CYS A 1 87 ? 44.017 -1.854 -20.712 1.00 44.91 87 CYS A N 1
ATOM 681 C CA . CYS A 1 87 ? 44.395 -3.123 -21.341 1.00 44.91 87 CYS A CA 1
ATOM 682 C C . CYS A 1 87 ? 43.972 -3.180 -22.824 1.00 44.91 87 CYS A C 1
ATOM 684 O O . CYS A 1 87 ? 43.072 -3.937 -23.173 1.00 44.91 87 CYS A O 1
ATOM 686 N N . ARG A 1 88 ? 44.610 -2.396 -23.710 1.00 39.25 88 ARG A N 1
ATOM 687 C CA . ARG A 1 88 ? 44.803 -2.705 -25.153 1.00 39.25 88 ARG A CA 1
ATOM 688 C C . ARG A 1 88 ? 45.904 -1.796 -25.747 1.00 39.25 88 ARG A C 1
ATOM 690 O O . ARG A 1 88 ? 45.938 -0.617 -25.397 1.00 39.25 88 ARG A O 1
ATOM 697 N N . PRO A 1 89 ? 46.828 -2.309 -26.586 1.00 50.16 89 PRO A N 1
ATOM 698 C CA . PRO A 1 89 ? 48.141 -1.691 -26.769 1.00 50.16 89 PRO A CA 1
ATOM 699 C C . PRO A 1 89 ? 48.218 -0.645 -27.903 1.00 50.16 89 PRO A C 1
ATOM 701 O O . PRO A 1 89 ? 47.524 -0.716 -28.912 1.00 50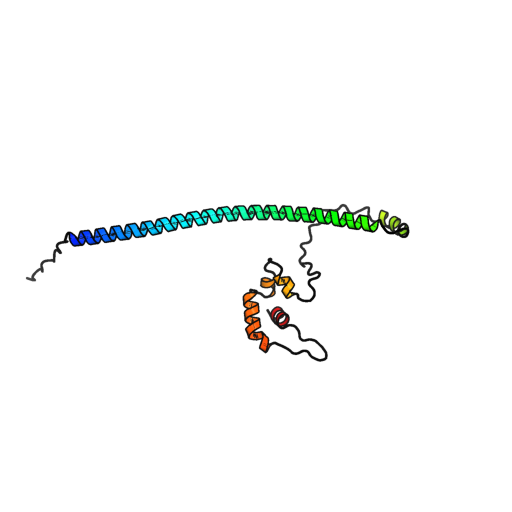.16 89 PRO A O 1
ATOM 704 N N . ALA A 1 90 ? 49.140 0.304 -27.710 1.00 46.22 90 ALA A N 1
ATOM 705 C CA . ALA A 1 90 ? 49.880 1.121 -28.687 1.00 46.22 90 ALA A CA 1
ATOM 706 C C . ALA A 1 90 ? 49.188 2.193 -29.569 1.00 46.22 90 ALA A C 1
ATOM 708 O O . ALA A 1 90 ? 49.879 3.128 -29.967 1.00 46.22 90 ALA A O 1
ATOM 709 N N . ALA A 1 91 ? 47.882 2.173 -29.852 1.00 46.88 91 ALA A N 1
ATOM 710 C CA . ALA A 1 91 ? 47.306 3.125 -30.831 1.00 46.88 91 ALA A CA 1
ATOM 711 C C . ALA A 1 91 ? 46.884 4.515 -30.278 1.00 46.88 91 ALA A C 1
ATOM 713 O O . ALA A 1 91 ? 46.571 5.427 -31.041 1.00 46.88 91 ALA A O 1
ATOM 714 N N . THR A 1 92 ? 46.866 4.726 -28.959 1.00 49.94 92 THR A N 1
ATOM 715 C CA . THR A 1 92 ? 46.220 5.894 -28.311 1.00 49.94 92 THR A CA 1
ATOM 716 C C . THR A 1 92 ? 47.107 7.126 -28.101 1.00 49.94 92 THR A C 1
ATOM 718 O O . THR A 1 92 ? 46.634 8.136 -27.574 1.00 49.94 92 THR A O 1
ATOM 721 N N . VAL A 1 93 ? 48.380 7.093 -28.506 1.00 50.62 93 VAL A N 1
ATOM 722 C CA . VAL A 1 93 ? 49.342 8.174 -28.201 1.00 50.62 93 VAL A CA 1
ATOM 723 C C . VAL A 1 93 ? 49.000 9.490 -28.923 1.00 50.62 93 VAL A C 1
ATOM 725 O O . VAL A 1 93 ? 49.224 10.566 -28.371 1.00 50.62 93 VAL A O 1
ATOM 728 N N . ILE A 1 94 ? 48.361 9.438 -30.096 1.00 48.16 94 ILE A N 1
ATOM 729 C CA . ILE A 1 94 ? 48.055 10.636 -30.903 1.00 48.16 94 ILE A CA 1
ATOM 730 C C . ILE A 1 94 ? 46.821 11.406 -30.382 1.00 48.16 94 ILE A C 1
ATOM 732 O O . ILE A 1 94 ? 46.743 12.623 -30.519 1.00 48.16 94 ILE A O 1
ATOM 736 N N . VAL A 1 95 ? 45.881 10.750 -29.692 1.00 51.78 95 VAL A N 1
ATOM 737 C CA . VAL A 1 95 ? 44.636 11.396 -29.209 1.00 51.78 95 VAL A CA 1
ATOM 738 C C . VAL A 1 95 ? 44.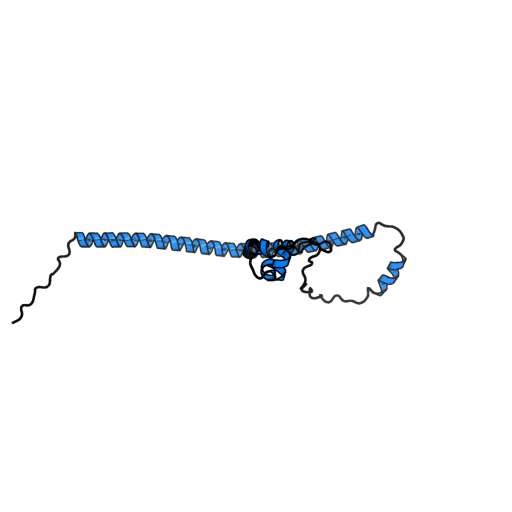840 12.136 -27.869 1.00 51.78 95 VAL A C 1
ATOM 740 O O . VAL A 1 95 ? 44.094 13.052 -27.501 1.00 51.78 95 VAL A O 1
ATOM 743 N N . LEU A 1 96 ? 45.901 11.792 -27.134 1.00 51.53 96 LEU A N 1
ATOM 744 C CA . LEU A 1 96 ? 46.210 12.332 -25.805 1.00 51.53 96 LEU A CA 1
ATOM 745 C C . LEU A 1 96 ? 46.851 13.732 -25.814 1.00 51.53 96 LEU A C 1
ATOM 747 O O . LEU A 1 96 ? 46.778 14.431 -24.799 1.00 51.53 96 LEU A O 1
ATOM 751 N N . SER A 1 97 ? 47.435 14.180 -26.930 1.00 49.88 97 SER A N 1
ATOM 752 C CA . SER A 1 97 ? 47.992 15.540 -27.052 1.00 49.88 97 SER A CA 1
ATOM 753 C C . SER A 1 97 ? 46.899 16.596 -27.263 1.00 49.88 97 SER A C 1
ATOM 755 O O . SER A 1 97 ? 46.966 17.674 -26.672 1.00 49.88 97 SER A O 1
ATOM 757 N N . CYS A 1 98 ? 45.830 16.262 -27.992 1.00 48.91 98 CYS A N 1
ATOM 758 C CA . CYS A 1 98 ? 44.694 17.162 -28.229 1.00 48.91 98 CYS A CA 1
ATOM 759 C C . CYS A 1 98 ? 43.787 17.330 -26.990 1.00 48.91 98 CYS A C 1
ATOM 761 O O . CYS A 1 98 ? 43.111 18.343 -26.817 1.00 48.91 98 CYS A O 1
ATOM 763 N N . SER A 1 99 ? 43.819 16.368 -26.066 1.00 50.94 99 SER A N 1
ATOM 764 C CA . SER A 1 99 ? 42.941 16.357 -24.887 1.00 50.94 99 SER A CA 1
ATOM 765 C C . SER A 1 99 ? 43.415 17.290 -23.760 1.00 50.94 99 SER A C 1
ATOM 767 O O . SER A 1 99 ? 42.611 17.755 -22.951 1.00 50.94 99 SER A O 1
ATOM 769 N N . LYS A 1 100 ? 44.716 17.613 -23.700 1.00 48.34 100 LYS A N 1
ATOM 770 C CA . LYS A 1 100 ? 45.298 18.452 -22.633 1.00 48.34 100 LYS A CA 1
ATOM 771 C C . LYS A 1 100 ? 44.986 19.950 -22.776 1.00 48.34 100 LYS A C 1
ATOM 773 O O . LYS A 1 100 ? 45.059 20.666 -21.778 1.00 48.34 100 LYS A O 1
ATOM 778 N N . LEU A 1 101 ? 44.599 20.417 -23.967 1.00 45.28 101 LEU A N 1
ATOM 779 C CA . LEU A 1 101 ? 44.313 21.834 -24.244 1.00 45.28 101 LEU A CA 1
ATOM 780 C C . LEU A 1 101 ? 42.848 22.243 -24.008 1.00 45.28 101 LEU A C 1
ATOM 782 O O . LEU A 1 101 ? 42.603 23.405 -23.706 1.00 45.28 101 LEU A O 1
ATOM 786 N N . LEU A 1 102 ? 41.880 21.319 -24.026 1.00 45.12 102 LEU A N 1
ATOM 787 C CA . LEU A 1 102 ? 40.459 21.660 -23.803 1.00 45.12 102 LEU A CA 1
ATOM 788 C C . LEU A 1 102 ? 39.945 21.376 -22.379 1.00 45.12 102 LEU A C 1
ATOM 790 O O . LEU A 1 102 ? 38.824 21.750 -22.036 1.00 45.12 102 LEU A O 1
ATOM 794 N N . LEU A 1 103 ? 40.763 20.765 -21.514 1.00 48.19 103 LEU A N 1
ATOM 795 C CA . LEU A 1 103 ? 40.409 20.493 -20.111 1.00 48.19 103 LEU A CA 1
ATOM 796 C C . LEU A 1 103 ? 40.736 21.654 -19.151 1.00 48.19 103 LEU A C 1
ATOM 798 O O . LEU A 1 103 ? 40.326 21.634 -17.989 1.00 48.19 103 LEU A O 1
ATOM 802 N N . LYS A 1 104 ? 41.413 22.707 -19.625 1.00 39.19 104 LYS A N 1
ATOM 803 C CA . LYS A 1 104 ? 41.681 23.930 -18.855 1.00 39.19 104 LYS A CA 1
ATOM 804 C C . LYS A 1 104 ? 40.641 25.005 -19.178 1.00 39.19 104 LYS A C 1
ATOM 806 O O . LYS A 1 104 ? 40.911 25.855 -20.008 1.00 39.19 104 LYS A O 1
ATOM 811 N N . ALA A 1 105 ? 39.468 24.944 -18.536 1.00 47.00 105 ALA A N 1
ATOM 812 C CA . ALA A 1 105 ? 38.610 26.097 -18.175 1.00 47.00 105 ALA A CA 1
ATOM 813 C C . ALA A 1 105 ? 37.123 25.723 -18.028 1.00 47.00 105 ALA A C 1
ATOM 815 O O . ALA A 1 105 ? 36.268 26.302 -18.690 1.00 47.00 105 ALA A O 1
ATOM 816 N N . LYS A 1 106 ? 36.758 24.820 -17.108 1.00 42.38 106 LYS A N 1
ATOM 817 C CA . LYS A 1 106 ? 35.405 24.842 -16.516 1.00 42.38 106 LYS A CA 1
ATOM 818 C C . LYS A 1 106 ? 35.491 24.568 -15.018 1.00 42.38 106 LYS A C 1
ATOM 820 O O . LYS A 1 106 ? 35.424 23.425 -14.581 1.00 42.38 106 LYS A O 1
ATOM 825 N N . LYS A 1 107 ? 35.621 25.643 -14.226 1.00 45.19 107 LYS A N 1
ATOM 826 C CA . LYS A 1 107 ? 35.266 25.646 -12.796 1.00 45.19 107 LYS A CA 1
ATOM 827 C C . LYS A 1 107 ? 33.873 25.022 -12.682 1.00 45.19 107 LYS A C 1
ATOM 829 O O . LYS A 1 107 ? 32.903 25.596 -13.179 1.00 45.19 107 LYS A O 1
ATOM 834 N N . GLN A 1 108 ? 33.776 23.834 -12.094 1.00 50.19 108 GLN A N 1
ATOM 835 C CA . GLN A 1 108 ? 32.512 23.121 -11.930 1.00 50.19 108 GLN A CA 1
ATOM 836 C C . GLN A 1 108 ? 31.670 23.851 -10.872 1.00 50.19 108 GLN A C 1
ATOM 838 O O . GLN A 1 108 ? 31.657 23.479 -9.703 1.00 50.19 108 GLN A O 1
ATOM 843 N N . LYS A 1 109 ? 30.973 24.929 -11.266 1.00 50.12 109 LYS A N 1
ATOM 844 C CA . LYS A 1 109 ? 29.811 25.428 -10.513 1.00 50.12 109 LYS A CA 1
ATOM 845 C C . LYS A 1 109 ? 28.918 24.211 -10.260 1.00 50.12 109 LYS A C 1
ATOM 847 O O . LYS A 1 109 ? 28.634 23.508 -11.231 1.00 50.12 109 LYS A O 1
ATOM 852 N N . LYS A 1 110 ? 28.515 23.952 -9.003 1.00 47.00 110 LYS A N 1
ATOM 853 C CA . LYS A 1 110 ? 27.561 22.885 -8.639 1.00 47.00 110 LYS A CA 1
ATOM 854 C C . LYS A 1 110 ? 26.413 22.924 -9.646 1.00 47.00 110 LYS A C 1
ATOM 856 O O . LYS A 1 110 ? 25.570 23.820 -9.593 1.00 47.00 110 LYS A O 1
ATOM 861 N N . ARG A 1 111 ? 26.423 22.011 -10.620 1.00 54.53 111 ARG A N 1
ATOM 862 C CA . ARG A 1 111 ? 25.341 21.913 -11.595 1.00 54.53 111 ARG A CA 1
ATOM 863 C C . ARG A 1 111 ? 24.125 21.516 -10.775 1.00 54.53 111 ARG A C 1
ATOM 865 O O . ARG A 1 111 ? 24.163 20.476 -10.122 1.00 54.53 111 ARG A O 1
ATOM 872 N N . ARG A 1 112 ? 23.085 22.360 -10.748 1.00 53.91 112 ARG A N 1
ATOM 873 C CA . ARG A 1 112 ? 21.780 21.944 -10.220 1.00 53.91 112 ARG A CA 1
ATOM 874 C C . ARG A 1 112 ? 21.463 20.613 -10.893 1.00 53.91 112 ARG A C 1
ATOM 876 O O . ARG A 1 112 ? 21.526 20.539 -12.123 1.00 53.91 112 ARG A O 1
ATOM 883 N N . VAL A 1 113 ? 21.222 19.575 -10.093 1.00 58.47 113 VAL A N 1
ATOM 884 C CA . VAL A 1 113 ? 20.794 18.274 -10.608 1.00 58.47 113 VAL A CA 1
ATOM 885 C C . VAL A 1 113 ? 19.589 18.568 -11.487 1.00 58.47 113 VAL A C 1
ATOM 887 O O . VAL A 1 113 ? 18.607 19.146 -11.018 1.00 58.47 113 VAL A O 1
ATOM 890 N N . ARG A 1 114 ? 19.714 18.295 -12.790 1.00 55.72 114 ARG A N 1
ATOM 891 C CA . ARG A 1 114 ? 18.589 18.447 -13.707 1.00 55.72 114 ARG A CA 1
ATOM 892 C C . ARG A 1 114 ? 17.498 17.547 -13.153 1.00 55.72 114 ARG A C 1
ATOM 894 O O . ARG A 1 114 ? 17.739 16.362 -12.946 1.00 55.72 114 ARG A O 1
ATOM 901 N N . ARG A 1 115 ? 16.334 18.115 -12.850 1.00 55.62 115 ARG A N 1
ATOM 902 C CA . ARG A 1 115 ? 15.153 17.315 -12.551 1.00 55.62 115 ARG A CA 1
ATOM 903 C C . ARG A 1 115 ? 14.819 16.630 -13.869 1.00 55.62 115 ARG A C 1
ATOM 905 O O . ARG A 1 115 ? 14.362 17.285 -14.799 1.00 55.62 115 ARG A O 1
ATOM 912 N N . TRP A 1 116 ? 15.214 15.368 -13.995 1.00 47.06 116 TRP A N 1
ATOM 913 C CA . TRP A 1 116 ? 14.930 14.567 -15.173 1.00 47.06 116 TRP A CA 1
ATOM 914 C C . TRP A 1 116 ? 13.416 14.371 -15.203 1.00 47.06 116 TRP A C 1
ATOM 916 O O . TRP A 1 116 ? 12.861 13.564 -14.471 1.00 47.06 116 TRP A O 1
ATOM 926 N N . TRP A 1 117 ? 12.740 15.194 -15.997 1.00 49.75 117 TRP A N 1
ATOM 927 C CA . TRP A 1 117 ? 11.315 15.079 -16.320 1.00 49.75 117 TRP A CA 1
ATOM 928 C C . TRP A 1 117 ? 10.982 13.801 -17.093 1.00 49.75 117 TRP A C 1
ATOM 930 O O . TRP A 1 117 ? 9.819 13.443 -17.218 1.00 49.75 117 TRP A O 1
ATOM 940 N N . MET A 1 118 ? 12.003 13.108 -17.591 1.00 45.06 118 MET A N 1
ATOM 941 C CA . MET A 1 118 ? 11.883 11.839 -18.280 1.00 45.06 118 MET A CA 1
ATOM 942 C C . MET A 1 118 ? 12.632 10.803 -17.448 1.00 45.06 118 MET A C 1
ATOM 944 O O . MET A 1 118 ? 13.834 10.944 -17.214 1.00 45.06 118 MET A O 1
ATOM 948 N N . THR A 1 119 ? 11.905 9.799 -16.959 1.00 55.97 119 THR A N 1
ATOM 949 C CA . THR A 1 119 ? 12.535 8.597 -16.398 1.00 55.97 119 THR A CA 1
ATOM 950 C C . THR A 1 119 ? 13.283 7.932 -17.549 1.00 55.97 119 THR A C 1
ATOM 952 O O . THR A 1 119 ? 12.766 7.928 -18.667 1.00 55.97 119 THR A O 1
ATOM 955 N N . SER A 1 120 ? 14.483 7.400 -17.318 1.00 50.84 120 SER A N 1
ATOM 956 C CA . SER A 1 120 ? 15.115 6.521 -18.299 1.00 50.84 120 SER A CA 1
ATOM 957 C C . SER A 1 120 ? 14.268 5.249 -18.390 1.00 50.84 120 SER A C 1
ATOM 959 O O . SER A 1 120 ? 14.524 4.272 -17.695 1.00 50.84 120 SER A O 1
ATOM 961 N N . LEU A 1 121 ? 13.224 5.283 -19.224 1.00 50.38 121 LEU A N 1
ATOM 962 C CA . LEU A 1 121 ? 12.579 4.101 -19.798 1.00 50.38 121 LEU A CA 1
ATOM 963 C C . LEU A 1 121 ? 13.564 3.490 -20.799 1.00 50.38 121 LEU A C 1
ATOM 965 O O . LEU A 1 121 ? 13.326 3.426 -21.999 1.00 50.38 121 LEU A O 1
ATOM 969 N N . THR A 1 122 ? 14.751 3.166 -20.313 1.00 49.19 122 THR A N 1
ATOM 970 C CA . THR A 1 122 ? 15.757 2.444 -21.059 1.00 49.19 122 THR A CA 1
ATOM 971 C C . THR A 1 122 ? 15.585 0.999 -20.639 1.00 49.19 122 THR A C 1
ATOM 973 O O . THR A 1 122 ? 15.782 0.680 -19.471 1.00 49.19 122 THR A O 1
ATOM 976 N N . GLU A 1 123 ? 15.205 0.171 -21.611 1.00 46.75 123 GLU A N 1
ATOM 977 C CA . GLU A 1 123 ? 15.422 -1.282 -21.605 1.00 46.75 123 GLU A CA 1
ATOM 978 C C . GLU A 1 123 ? 14.362 -2.170 -20.934 1.00 46.75 123 GLU A C 1
ATOM 980 O O . GLU A 1 123 ? 14.647 -3.328 -20.649 1.00 46.75 123 GLU A O 1
ATOM 985 N N . VAL A 1 124 ? 13.112 -1.718 -20.772 1.00 50.28 124 VAL A N 1
ATOM 986 C CA . VAL A 1 124 ? 11.997 -2.686 -20.711 1.00 50.28 124 VAL A CA 1
ATOM 987 C C . VAL A 1 124 ? 11.511 -2.889 -22.139 1.00 50.28 124 VAL A C 1
ATOM 989 O O . VAL A 1 124 ? 10.792 -2.059 -22.693 1.00 50.28 124 VAL A O 1
ATOM 992 N N . GLU A 1 125 ? 12.023 -3.944 -22.768 1.00 53.19 125 GLU A N 1
ATOM 993 C CA . GLU A 1 125 ? 11.656 -4.355 -24.116 1.00 53.19 125 GLU A CA 1
ATOM 994 C C . GLU A 1 125 ? 10.128 -4.473 -24.251 1.00 53.19 125 GLU A C 1
ATOM 996 O O . GLU A 1 125 ? 9.463 -5.221 -23.541 1.00 53.19 125 GLU A O 1
ATOM 1001 N N . ASN A 1 126 ? 9.600 -3.724 -25.218 1.00 56.34 126 ASN A N 1
ATOM 1002 C CA . ASN A 1 126 ? 8.309 -3.892 -25.886 1.00 56.34 126 ASN A CA 1
ATOM 1003 C C . ASN A 1 126 ? 7.006 -3.661 -25.100 1.00 56.34 126 ASN A C 1
ATOM 1005 O O . ASN A 1 126 ? 5.995 -3.477 -25.768 1.00 56.34 126 ASN A O 1
ATOM 1009 N N . ASP A 1 127 ? 6.987 -3.588 -23.764 1.00 68.62 127 ASP A N 1
ATOM 1010 C CA . ASP A 1 127 ? 5.738 -3.335 -23.019 1.00 68.62 127 ASP A CA 1
ATOM 1011 C C . ASP A 1 127 ? 5.839 -2.159 -22.029 1.00 68.62 127 ASP A C 1
ATOM 1013 O O . ASP A 1 127 ? 6.292 -2.268 -20.884 1.00 68.62 127 ASP A O 1
ATOM 1017 N N . MET A 1 128 ? 5.378 -0.996 -22.497 1.00 75.69 128 MET A N 1
ATOM 1018 C CA . MET A 1 128 ? 5.319 0.254 -21.735 1.00 75.69 128 MET A CA 1
ATOM 1019 C C . MET A 1 128 ? 4.465 0.127 -20.465 1.00 75.69 128 MET A C 1
ATOM 1021 O O . MET A 1 128 ? 4.778 0.751 -19.448 1.00 75.69 128 MET A O 1
ATOM 1025 N N . LEU A 1 129 ? 3.394 -0.672 -20.498 1.00 77.94 129 LEU A N 1
ATOM 1026 C CA . LEU A 1 129 ? 2.471 -0.811 -19.372 1.00 77.94 129 LEU A CA 1
ATOM 1027 C C . LEU A 1 129 ? 3.070 -1.670 -18.263 1.00 77.94 129 LEU A C 1
ATOM 1029 O O . LEU A 1 129 ? 2.907 -1.347 -17.084 1.00 77.94 129 LEU A O 1
ATOM 1033 N N . LEU A 1 130 ? 3.831 -2.701 -18.629 1.00 78.12 130 LEU A N 1
ATOM 1034 C CA . LEU A 1 130 ? 4.585 -3.515 -17.680 1.00 78.12 130 LEU A CA 1
ATOM 1035 C C . LEU A 1 130 ? 5.581 -2.658 -16.882 1.00 78.12 130 LEU A C 1
ATOM 1037 O O . LEU A 1 130 ? 5.626 -2.730 -15.653 1.00 78.12 130 LEU A O 1
ATOM 1041 N N . GLY A 1 131 ? 6.320 -1.780 -17.572 1.00 76.06 131 GLY A N 1
ATOM 1042 C CA . GLY A 1 131 ? 7.257 -0.850 -16.936 1.00 76.06 131 GLY A CA 1
ATOM 1043 C C . GLY A 1 131 ? 6.577 0.143 -15.985 1.00 76.06 131 GLY A C 1
ATOM 1044 O O . GLY A 1 131 ? 7.133 0.490 -14.944 1.00 76.06 131 GLY A O 1
ATOM 1045 N N . LEU A 1 132 ? 5.350 0.570 -16.298 1.00 79.75 132 LEU A N 1
ATOM 1046 C CA . LEU A 1 132 ? 4.562 1.449 -15.427 1.00 79.75 132 LEU A CA 1
ATOM 1047 C C . LEU A 1 132 ? 4.003 0.730 -14.191 1.00 79.75 132 LEU A C 1
ATOM 1049 O O . LEU A 1 132 ? 3.853 1.375 -13.152 1.00 79.75 132 LEU A O 1
ATOM 1053 N N . ARG A 1 133 ? 3.705 -0.573 -14.291 1.00 76.75 133 ARG A N 1
ATOM 1054 C CA . ARG A 1 133 ? 3.211 -1.410 -13.182 1.00 76.75 133 ARG A CA 1
ATOM 1055 C C . ARG A 1 133 ? 4.310 -1.840 -12.213 1.00 76.75 133 ARG A C 1
ATOM 1057 O O . ARG A 1 133 ? 4.044 -1.960 -11.023 1.00 76.75 133 ARG A O 1
ATOM 1064 N N . ALA A 1 134 ? 5.530 -2.057 -12.703 1.00 73.62 134 ALA A N 1
ATOM 1065 C CA . ALA A 1 134 ? 6.666 -2.468 -11.873 1.00 73.62 134 ALA A CA 1
ATOM 1066 C C . ALA A 1 134 ? 7.128 -1.373 -10.892 1.00 73.62 134 ALA A C 1
ATOM 1068 O O . ALA A 1 134 ? 7.753 -1.655 -9.871 1.00 73.62 134 ALA A O 1
ATOM 1069 N N . GLU A 1 135 ? 6.821 -0.113 -11.194 1.00 68.75 135 GLU A N 1
ATOM 1070 C CA . GLU A 1 135 ? 7.235 1.036 -10.400 1.00 68.75 135 GLU A CA 1
ATOM 1071 C C . GLU A 1 135 ? 6.198 1.373 -9.306 1.00 68.75 135 GLU A C 1
ATOM 1073 O O . GLU A 1 135 ? 5.093 1.820 -9.625 1.00 68.75 135 GLU A O 1
ATOM 1078 N N . PRO A 1 136 ? 6.547 1.303 -8.003 1.00 60.88 136 PRO A N 1
ATOM 1079 C CA . PRO A 1 136 ? 5.621 1.575 -6.893 1.00 60.88 136 PRO A CA 1
ATOM 1080 C C . PRO A 1 136 ? 5.269 3.069 -6.731 1.00 60.88 136 PRO A C 1
ATOM 1082 O O . PRO A 1 136 ? 4.744 3.494 -5.707 1.00 60.88 136 PRO A O 1
ATOM 1085 N N . THR A 1 137 ? 5.576 3.905 -7.726 1.00 71.88 137 THR A N 1
ATOM 1086 C CA . THR A 1 137 ? 5.428 5.369 -7.682 1.00 71.88 137 THR A CA 1
ATOM 1087 C C . THR A 1 137 ? 4.046 5.877 -8.112 1.00 71.88 137 THR A C 1
ATOM 1089 O O . THR A 1 137 ? 3.865 7.086 -8.241 1.00 71.88 137 THR A O 1
ATOM 1092 N N . GLY A 1 138 ? 3.072 4.994 -8.370 1.00 76.50 138 GLY A N 1
ATOM 1093 C CA . GLY A 1 138 ? 1.733 5.389 -8.837 1.00 76.50 138 GLY A CA 1
ATOM 1094 C C . GLY A 1 138 ? 1.720 5.952 -10.266 1.00 76.50 138 GLY A C 1
ATOM 1095 O O . GLY A 1 138 ? 0.752 6.580 -10.691 1.00 76.50 138 GLY A O 1
ATOM 1096 N N . LYS A 1 139 ? 2.798 5.737 -11.034 1.00 82.56 139 LYS A N 1
ATOM 1097 C CA . LYS A 1 139 ? 2.924 6.213 -12.422 1.00 82.56 139 LYS A CA 1
ATOM 1098 C C . LYS A 1 139 ? 1.854 5.610 -13.327 1.00 82.56 139 LYS A C 1
ATOM 1100 O O . LYS A 1 139 ? 1.312 6.329 -14.157 1.00 82.56 139 LYS A O 1
ATOM 1105 N N . PHE A 1 140 ? 1.521 4.333 -13.123 1.00 86.00 140 PHE A N 1
ATOM 1106 C CA . PHE A 1 140 ? 0.426 3.669 -13.827 1.00 86.00 140 PHE A CA 1
ATOM 1107 C C . PHE A 1 140 ? -0.905 4.405 -13.627 1.00 86.00 140 PHE A C 1
ATOM 1109 O O . PHE A 1 140 ? -1.581 4.733 -14.596 1.00 86.00 140 PHE A O 1
ATOM 1116 N N . GLN A 1 141 ? -1.238 4.742 -12.379 1.00 87.38 141 GLN A N 1
ATOM 1117 C CA . GLN A 1 141 ? -2.494 5.410 -12.041 1.00 87.38 141 GLN A CA 1
ATOM 1118 C C . GLN A 1 141 ? -2.570 6.827 -12.627 1.00 87.38 141 GLN A C 1
ATOM 1120 O O . GLN A 1 141 ? -3.626 7.256 -13.078 1.00 87.38 141 GLN A O 1
ATOM 1125 N N . ASN A 1 142 ? -1.437 7.532 -12.692 1.00 87.00 142 ASN A N 1
ATOM 1126 C CA . ASN A 1 142 ? -1.347 8.835 -13.353 1.00 87.00 142 ASN A CA 1
ATOM 1127 C C . ASN A 1 142 ? -1.456 8.740 -14.881 1.00 87.00 142 ASN A C 1
ATOM 1129 O O . ASN A 1 142 ? -1.993 9.654 -15.501 1.00 87.00 142 ASN A O 1
ATOM 1133 N N . PHE A 1 143 ? -0.931 7.668 -15.481 1.00 87.06 143 PHE A N 1
ATOM 1134 C CA . PHE A 1 143 ? -0.979 7.448 -16.925 1.00 87.06 143 PHE A CA 1
ATOM 1135 C C . PHE A 1 143 ? -2.387 7.060 -17.381 1.00 87.06 143 PHE A C 1
ATOM 1137 O O . PHE A 1 143 ? -2.962 7.757 -18.204 1.00 87.06 143 PHE A O 1
ATOM 1144 N N . CYS A 1 144 ? -2.972 6.018 -16.786 1.00 87.25 144 CYS A N 1
ATOM 1145 C CA . CYS A 1 144 ? -4.303 5.522 -17.148 1.00 87.25 144 CYS A CA 1
ATOM 1146 C C . CYS A 1 144 ? -5.454 6.313 -16.497 1.00 87.25 144 CYS A C 1
ATOM 1148 O O . CYS A 1 144 ? -6.617 5.999 -16.736 1.00 87.25 144 CYS A O 1
ATOM 1150 N N . ARG A 1 145 ? -5.153 7.279 -15.613 1.00 89.44 145 ARG A N 1
ATOM 1151 C CA . ARG A 1 145 ? -6.124 8.037 -14.791 1.00 89.44 145 ARG A CA 1
ATOM 1152 C C . ARG A 1 145 ? -7.081 7.164 -13.960 1.00 89.44 145 ARG A C 1
ATOM 1154 O O . ARG A 1 145 ? -8.123 7.638 -13.516 1.00 89.44 145 ARG A O 1
ATOM 1161 N N . MET A 1 146 ? -6.725 5.901 -13.731 1.00 90.25 146 MET A N 1
ATOM 1162 C CA . MET A 1 146 ? -7.507 4.907 -12.990 1.00 90.25 146 MET A CA 1
ATOM 1163 C C . MET A 1 146 ? -6.592 3.864 -12.348 1.00 90.25 146 MET A C 1
ATOM 1165 O O . MET A 1 146 ? -5.420 3.752 -12.715 1.00 90.25 146 MET A O 1
ATOM 1169 N N . SER A 1 147 ? -7.116 3.115 -11.376 1.00 90.00 147 SER A N 1
ATOM 1170 C CA . SER A 1 147 ? -6.380 2.025 -10.727 1.00 90.00 147 SER A CA 1
ATOM 1171 C C . SER A 1 147 ? -6.073 0.882 -11.711 1.00 90.00 147 SER A C 1
ATOM 1173 O O . SER A 1 147 ? -6.682 0.782 -12.780 1.00 90.00 147 SER A O 1
ATOM 1175 N N . SER A 1 148 ? -5.110 0.014 -11.378 1.00 88.88 148 SER A N 1
ATOM 1176 C CA . SER A 1 148 ? -4.809 -1.146 -12.233 1.00 88.88 148 SER A CA 1
ATOM 1177 C C . SER A 1 148 ? -5.968 -2.137 -12.257 1.00 88.88 148 SER A C 1
ATOM 1179 O O . SER A 1 148 ? -6.186 -2.805 -13.264 1.00 88.88 148 SER A O 1
ATOM 1181 N N . GLU A 1 149 ? -6.718 -2.204 -11.165 1.00 90.69 149 GLU A N 1
ATOM 1182 C CA . GLU A 1 149 ? -7.881 -3.056 -10.979 1.00 90.69 149 GLU A CA 1
ATOM 1183 C C . GLU A 1 149 ? -9.040 -2.604 -11.877 1.00 90.69 149 GLU A C 1
ATOM 1185 O O . GLU A 1 149 ? -9.606 -3.415 -12.613 1.00 90.69 149 GLU A O 1
ATOM 1190 N N . ASP A 1 150 ? -9.343 -1.302 -11.886 1.00 92.56 150 ASP A N 1
ATOM 1191 C CA . ASP A 1 150 ? -10.388 -0.728 -12.744 1.00 92.56 150 ASP A CA 1
ATOM 1192 C C . ASP A 1 150 ? -10.038 -0.882 -14.227 1.00 92.56 150 ASP A C 1
ATOM 1194 O O . ASP A 1 150 ? -10.898 -1.201 -15.053 1.00 92.56 150 ASP A O 1
ATOM 1198 N N . PHE A 1 151 ? -8.758 -0.710 -14.564 1.00 92.50 151 PHE A N 1
ATOM 1199 C CA . PHE A 1 151 ? -8.264 -0.892 -15.923 1.00 92.50 151 PHE A CA 1
ATOM 1200 C C . PHE A 1 151 ? -8.495 -2.324 -16.429 1.00 92.50 151 PHE A C 1
ATOM 1202 O O . PHE A 1 151 ? -9.054 -2.510 -17.510 1.00 92.50 151 PHE A O 1
ATOM 1209 N N . GLU A 1 152 ? -8.121 -3.342 -15.646 1.00 91.69 152 GLU A N 1
ATOM 1210 C CA . GLU A 1 152 ? -8.333 -4.758 -15.997 1.00 91.69 152 GLU A CA 1
ATOM 1211 C C . GLU A 1 152 ? -9.825 -5.124 -16.061 1.00 91.69 152 GLU A C 1
ATOM 1213 O O . GLU A 1 152 ? -10.261 -5.889 -16.931 1.00 91.69 152 GLU A O 1
ATOM 1218 N N . PHE A 1 153 ? -10.645 -4.534 -15.186 1.00 94.06 153 PHE A N 1
ATOM 1219 C CA . PHE A 1 153 ? -12.095 -4.711 -15.225 1.00 94.06 153 PHE A CA 1
ATOM 1220 C C . PHE A 1 153 ? -12.694 -4.195 -16.542 1.00 94.06 153 PHE A C 1
ATOM 1222 O O . PHE A 1 153 ? -13.454 -4.907 -17.208 1.00 94.06 153 PHE A O 1
ATOM 1229 N N . ILE A 1 154 ? -12.318 -2.984 -16.961 1.00 91.62 154 ILE A N 1
ATOM 1230 C CA . ILE A 1 154 ? -12.764 -2.392 -18.230 1.00 91.62 154 ILE A CA 1
ATOM 1231 C C . ILE A 1 154 ? -12.237 -3.205 -19.416 1.00 91.62 154 ILE A C 1
ATOM 1233 O O . ILE A 1 154 ? -12.997 -3.502 -20.343 1.00 91.62 154 ILE A O 1
ATOM 1237 N N . LEU A 1 155 ? -10.970 -3.625 -19.367 1.00 91.69 155 LEU A N 1
ATOM 1238 C CA . LEU A 1 155 ? -10.346 -4.462 -20.388 1.00 91.69 155 LEU A CA 1
ATOM 1239 C C . LEU A 1 155 ? -11.114 -5.773 -20.587 1.00 91.69 155 LEU A C 1
ATOM 1241 O O . LEU A 1 155 ? -11.373 -6.170 -21.719 1.00 91.69 155 LEU A O 1
ATOM 1245 N N . THR A 1 156 ? -11.566 -6.405 -19.505 1.00 93.50 156 THR A N 1
ATOM 1246 C CA . THR A 1 156 ? -12.353 -7.645 -19.566 1.00 93.50 156 THR A CA 1
ATOM 1247 C C . THR A 1 156 ? -13.717 -7.429 -20.231 1.00 93.50 156 THR A C 1
ATOM 1249 O O . THR A 1 156 ? -14.203 -8.287 -20.968 1.00 93.50 156 THR A O 1
ATOM 1252 N N . LYS A 1 157 ? -14.355 -6.274 -20.002 1.00 92.25 157 LYS A N 1
ATOM 1253 C CA . LYS A 1 157 ? -15.684 -5.963 -20.557 1.00 92.25 157 LYS A CA 1
ATOM 1254 C C . LYS A 1 157 ? -15.639 -5.514 -22.014 1.00 92.25 157 LYS A C 1
ATOM 1256 O O . LYS A 1 157 ? -16.534 -5.852 -22.789 1.00 92.25 157 LYS A O 1
ATOM 1261 N N . ILE A 1 158 ? -14.635 -4.720 -22.375 1.00 90.44 158 ILE A N 1
ATOM 1262 C CA . ILE A 1 158 ? -14.546 -4.059 -23.682 1.00 90.44 158 ILE A CA 1
ATOM 1263 C C . ILE A 1 158 ? -13.595 -4.802 -24.621 1.00 90.44 158 ILE A C 1
ATOM 1265 O O . ILE A 1 158 ? -13.787 -4.746 -25.833 1.00 90.44 158 ILE A O 1
ATOM 1269 N N . GLY A 1 159 ? -12.633 -5.559 -24.092 1.00 87.56 159 GLY A N 1
ATOM 1270 C CA . GLY A 1 159 ? -11.602 -6.275 -24.844 1.00 87.56 159 GLY A CA 1
ATOM 1271 C C . GLY A 1 159 ? -12.123 -7.064 -26.047 1.00 87.56 159 GLY A C 1
ATOM 1272 O O . GLY A 1 159 ? -11.623 -6.840 -27.149 1.00 87.56 159 GLY A O 1
ATOM 1273 N N . PRO A 1 160 ? -13.180 -7.889 -25.909 1.00 88.38 160 PRO A N 1
ATOM 1274 C CA . PRO A 1 160 ? -13.757 -8.614 -27.043 1.00 88.38 160 PRO A CA 1
ATOM 1275 C C . PRO A 1 160 ? -14.316 -7.706 -28.149 1.00 88.38 160 PRO A C 1
ATOM 1277 O O . PRO A 1 160 ? -14.351 -8.103 -29.308 1.00 88.38 160 PRO A O 1
ATOM 1280 N N . LYS A 1 161 ? -14.754 -6.486 -27.810 1.00 88.94 161 LYS A N 1
ATOM 1281 C CA . LYS A 1 161 ? -15.344 -5.521 -28.753 1.00 88.94 161 LYS A CA 1
ATOM 1282 C C . LYS A 1 161 ? -14.304 -4.683 -29.492 1.00 88.94 161 LYS A C 1
ATOM 1284 O O . LYS A 1 161 ? -14.574 -4.231 -30.599 1.00 88.94 161 LYS A O 1
ATOM 1289 N N . ILE A 1 162 ? -13.151 -4.436 -28.871 1.00 86.56 162 ILE A N 1
ATOM 1290 C CA . ILE A 1 162 ? -12.072 -3.611 -29.445 1.00 86.56 162 ILE A CA 1
ATOM 1291 C C . ILE A 1 162 ? -10.918 -4.446 -30.007 1.00 86.56 162 ILE A C 1
ATOM 1293 O O . ILE A 1 162 ? -10.011 -3.886 -30.621 1.00 86.56 162 ILE A O 1
ATOM 1297 N N . SER A 1 163 ? -10.948 -5.768 -29.811 1.00 88.31 163 SER A N 1
ATOM 1298 C CA . SER A 1 163 ? -9.976 -6.695 -30.383 1.00 88.31 163 SER A CA 1
ATOM 1299 C C . SER A 1 163 ? -9.985 -6.602 -31.908 1.00 88.31 163 SER A C 1
ATOM 1301 O O . SER A 1 163 ? -11.026 -6.723 -32.556 1.00 88.31 163 SER A O 1
ATOM 1303 N N . LYS A 1 164 ? -8.805 -6.364 -32.481 1.00 88.06 164 LYS A N 1
ATOM 1304 C CA . LYS A 1 164 ? -8.580 -6.350 -33.926 1.00 88.06 164 LYS A CA 1
ATOM 1305 C C . LYS A 1 164 ? -7.694 -7.528 -34.300 1.00 88.06 164 LYS A C 1
ATOM 1307 O O . LYS A 1 164 ? -6.825 -7.914 -33.528 1.00 88.06 164 LYS A O 1
ATOM 1312 N N . GLN A 1 165 ? -7.925 -8.073 -35.489 1.00 87.19 165 GLN A N 1
ATOM 1313 C CA . GLN A 1 165 ? -7.098 -9.133 -36.055 1.00 87.19 165 GLN A CA 1
ATOM 1314 C C . GLN A 1 165 ? -5.902 -8.541 -36.798 1.00 87.19 165 GLN A C 1
ATOM 1316 O O . GLN A 1 165 ? -5.971 -7.422 -37.323 1.00 87.19 165 GLN A O 1
ATOM 1321 N N . ASP A 1 166 ? -4.819 -9.309 -36.854 1.00 91.75 166 ASP A N 1
ATOM 1322 C CA . ASP A 1 166 ? -3.665 -8.986 -37.681 1.00 91.75 166 ASP A CA 1
ATOM 1323 C C . ASP A 1 166 ? -4.080 -8.901 -39.153 1.00 91.75 166 ASP A C 1
ATOM 1325 O O . ASP A 1 166 ? -4.942 -9.633 -39.642 1.00 91.75 166 ASP A O 1
ATOM 1329 N N . THR A 1 167 ? -3.439 -7.993 -39.877 1.00 91.38 167 THR A N 1
ATOM 1330 C CA . THR A 1 167 ? -3.593 -7.872 -41.327 1.00 91.38 167 THR A CA 1
ATOM 1331 C C . THR A 1 167 ? -2.284 -8.246 -42.003 1.00 91.38 167 THR A C 1
ATOM 1333 O O . THR A 1 167 ? -1.224 -8.208 -41.381 1.00 91.38 167 THR A O 1
ATOM 1336 N N . ASN A 1 168 ? -2.322 -8.508 -43.308 1.00 91.88 168 ASN A N 1
ATOM 1337 C CA . ASN A 1 168 ? -1.122 -8.886 -44.057 1.00 91.88 168 ASN A CA 1
ATOM 1338 C C . ASN A 1 168 ? -0.021 -7.797 -44.054 1.00 91.88 168 ASN A C 1
ATOM 1340 O O . ASN A 1 168 ? 1.142 -8.091 -44.298 1.00 91.88 168 ASN A O 1
ATOM 1344 N N . MET A 1 169 ? -0.374 -6.534 -43.765 1.00 89.12 169 MET A N 1
ATOM 1345 C CA . MET A 1 169 ? 0.568 -5.404 -43.742 1.00 89.12 169 MET A CA 1
ATOM 1346 C C . MET A 1 169 ? 1.033 -4.999 -42.337 1.00 89.12 169 MET A C 1
ATOM 1348 O O . MET A 1 169 ? 2.024 -4.283 -42.210 1.00 89.12 169 MET A O 1
ATOM 1352 N N . ARG A 1 170 ? 0.316 -5.394 -41.276 1.00 89.50 170 ARG A N 1
ATOM 1353 C CA . ARG A 1 170 ? 0.648 -5.015 -39.894 1.00 89.50 170 ARG A CA 1
ATOM 1354 C C . ARG A 1 170 ? 0.005 -5.936 -38.867 1.00 89.50 170 ARG A C 1
ATOM 1356 O O . ARG A 1 170 ? -1.144 -6.353 -39.038 1.00 89.50 170 ARG A O 1
ATOM 1363 N N . LYS A 1 171 ? 0.712 -6.115 -37.751 1.00 88.25 171 LYS A N 1
ATOM 1364 C CA . LYS A 1 171 ? 0.153 -6.690 -36.527 1.00 88.25 171 LYS A CA 1
ATOM 1365 C C . LYS A 1 171 ? -0.848 -5.725 -35.886 1.00 88.25 171 LYS A C 1
ATOM 1367 O O . LYS A 1 171 ? -0.691 -4.496 -35.957 1.00 88.25 171 LYS A O 1
ATOM 1372 N N . ALA A 1 172 ? -1.891 -6.290 -35.301 1.00 86.25 172 ALA A N 1
ATOM 1373 C CA . ALA A 1 172 ? -2.841 -5.612 -34.453 1.00 86.25 172 ALA A CA 1
ATOM 1374 C C . ALA A 1 172 ? -2.124 -5.119 -33.195 1.00 86.25 172 ALA A C 1
ATOM 1376 O O . ALA A 1 172 ? -1.236 -5.776 -32.652 1.00 86.25 172 ALA A O 1
ATOM 1377 N N . ILE A 1 173 ? -2.494 -3.917 -32.765 1.00 86.75 173 ILE A N 1
ATOM 1378 C CA . ILE A 1 173 ? -2.002 -3.339 -31.514 1.00 86.75 173 ILE A CA 1
ATOM 1379 C C . ILE A 1 173 ? -2.623 -4.136 -30.365 1.00 86.75 173 ILE A C 1
ATOM 1381 O O . ILE A 1 173 ? -3.774 -4.575 -30.479 1.00 86.75 173 ILE A O 1
ATOM 1385 N N . SER A 1 174 ? -1.883 -4.326 -29.271 1.00 87.81 174 SER A N 1
ATOM 1386 C CA . SER A 1 174 ? -2.436 -5.032 -28.123 1.00 87.81 174 SER A CA 1
ATOM 1387 C C . SER A 1 174 ? -3.654 -4.283 -27.568 1.00 87.81 174 SER A C 1
ATOM 1389 O O . SER A 1 174 ? -3.739 -3.052 -27.569 1.00 87.81 174 SER A O 1
ATOM 1391 N N . ILE A 1 175 ? -4.631 -5.042 -27.079 1.00 89.00 175 ILE A N 1
ATOM 1392 C CA . ILE A 1 175 ? -5.878 -4.492 -26.530 1.00 89.00 175 ILE A CA 1
ATOM 1393 C C . ILE A 1 175 ? -5.573 -3.568 -25.336 1.00 89.00 175 ILE A C 1
ATOM 1395 O O . ILE A 1 175 ? -6.223 -2.538 -25.163 1.00 89.00 175 ILE A O 1
ATOM 1399 N N . GLN A 1 176 ? -4.549 -3.917 -24.552 1.00 88.50 176 GLN A N 1
ATOM 1400 C CA . GLN A 1 176 ? -4.071 -3.147 -23.406 1.00 88.50 176 GLN A CA 1
ATOM 1401 C C . GLN A 1 176 ? -3.528 -1.777 -23.828 1.00 88.50 176 GLN A C 1
ATOM 1403 O O . GLN A 1 176 ? -3.953 -0.764 -23.278 1.00 88.50 176 GLN A O 1
ATOM 1408 N N . GLU A 1 177 ? -2.663 -1.714 -24.843 1.00 87.56 177 GLU A N 1
ATOM 1409 C CA . GLU A 1 177 ? -2.143 -0.442 -25.363 1.00 87.56 177 GLU A CA 1
ATOM 1410 C C . GLU A 1 177 ? -3.251 0.421 -25.975 1.00 87.56 177 GLU A C 1
ATOM 1412 O O . GLU A 1 177 ? -3.302 1.625 -25.729 1.00 87.56 177 GLU A O 1
ATOM 1417 N N . CYS A 1 178 ? -4.177 -0.182 -26.733 1.00 87.75 178 CYS A N 1
ATOM 1418 C CA . CYS A 1 178 ? -5.317 0.543 -27.295 1.00 87.75 178 CYS A CA 1
ATOM 1419 C C . CYS A 1 178 ? -6.176 1.201 -26.211 1.00 87.75 178 CYS A C 1
ATOM 1421 O O . CYS A 1 178 ? -6.560 2.365 -26.353 1.00 87.75 178 CYS A O 1
ATOM 1423 N N . LEU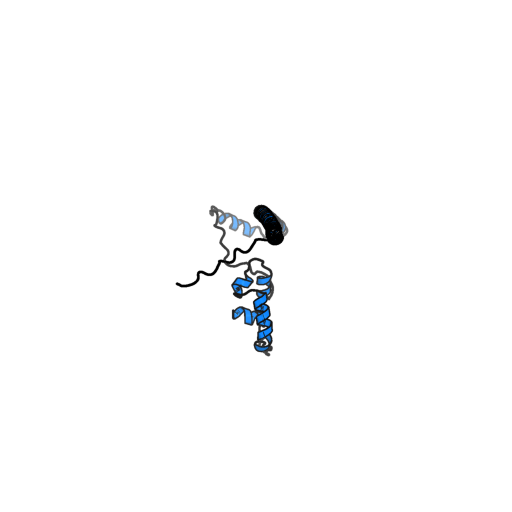 A 1 179 ? -6.475 0.469 -25.134 1.00 89.50 179 LEU A N 1
ATOM 1424 C CA . LEU A 1 179 ? -7.245 1.011 -24.021 1.00 89.50 179 LEU A CA 1
ATOM 1425 C C . LEU A 1 179 ? -6.458 2.109 -23.299 1.00 89.50 179 LEU A C 1
ATOM 1427 O O . LEU A 1 179 ? -7.001 3.182 -23.066 1.00 89.50 179 LEU A O 1
ATOM 1431 N N . ALA A 1 180 ? -5.178 1.882 -23.009 1.00 88.88 180 ALA A N 1
ATOM 1432 C CA . ALA A 1 180 ? -4.364 2.824 -22.250 1.00 88.88 180 ALA A CA 1
ATOM 1433 C C . ALA A 1 180 ? -4.120 4.160 -22.970 1.00 88.88 180 ALA A C 1
ATOM 1435 O O . ALA A 1 180 ? -4.053 5.189 -22.314 1.00 88.88 180 ALA A O 1
ATOM 1436 N N . VAL A 1 181 ? -4.032 4.169 -24.305 1.00 86.06 181 VAL A N 1
ATOM 1437 C CA . VAL A 1 181 ? -3.916 5.411 -25.099 1.00 86.06 181 VAL A CA 1
ATOM 1438 C C . VAL A 1 181 ? -5.230 6.203 -25.143 1.00 86.06 181 VAL A C 1
ATOM 1440 O O . VAL A 1 181 ? -5.221 7.400 -25.418 1.00 86.06 181 VAL A O 1
ATOM 1443 N N . THR A 1 182 ? -6.364 5.543 -24.906 1.00 87.56 182 THR A N 1
ATOM 1444 C CA . THR A 1 182 ? -7.691 6.173 -24.974 1.00 87.56 182 THR A CA 1
ATOM 1445 C C . THR A 1 182 ? -8.073 6.900 -23.675 1.00 87.56 182 THR A C 1
ATOM 1447 O O . THR A 1 182 ? -8.928 7.784 -23.712 1.00 87.56 182 THR A O 1
ATOM 1450 N N . LEU A 1 183 ? -7.474 6.518 -22.542 1.00 84.81 183 LEU A N 1
ATOM 1451 C CA . LEU A 1 183 ? -7.774 7.020 -21.191 1.00 84.81 183 LEU A CA 1
ATOM 1452 C C . LEU A 1 183 ? -6.967 8.279 -20.832 1.00 84.81 183 LEU A C 1
ATOM 1454 O O . LEU A 1 183 ? -7.521 9.139 -20.104 1.00 84.81 183 LEU A O 1
#

Organism: Aphis craccivora (NCBI:txid307492)